Protein AF-A0A7C5ACP7-F1 (afdb_monomer_lite)

Foldseek 3Di:
DVVVVVVVVLVVVLVVLLCVLQVVCVVVVHHADSLLLSLLVCVVSVHDNPPGDPHDQQSNLSSVLSCCCVVVVVPDDDLQNVLSSQCSNCVPQADPPGHDPHSDDHDCPVHDDD

pLDDT: mean 91.06, std 8.02, range [53.03, 98.12]

Radius of gyration: 16.44 Å; chains: 1; bounding box: 42×33×48 Å

Structure (mmCIF, N/CA/C/O backbone):
data_AF-A0A7C5ACP7-F1
#
_entry.id   AF-A0A7C5ACP7-F1
#
loop_
_atom_site.group_PDB
_atom_site.id
_atom_site.type_symbol
_atom_site.label_atom_id
_atom_site.label_alt_id
_atom_site.label_comp_id
_atom_site.label_asym_id
_atom_site.label_entity_id
_atom_site.label_seq_id
_atom_site.pdbx_PDB_ins_code
_atom_site.Cartn_x
_atom_site.Cartn_y
_atom_site.Cartn_z
_atom_site.occupancy
_atom_site.B_iso_or_equiv
_atom_site.auth_seq_id
_atom_site.auth_comp_id
_atom_site.auth_asym_id
_atom_site.auth_atom_id
_atom_site.pdbx_PDB_model_num
ATOM 1 N N . MET A 1 1 ? -19.953 -7.917 25.987 1.00 53.03 1 MET A N 1
ATOM 2 C CA . MET A 1 1 ? -18.511 -8.164 26.216 1.00 53.03 1 MET A CA 1
ATOM 3 C C . MET A 1 1 ? -17.761 -8.475 24.914 1.00 53.03 1 MET A C 1
ATOM 5 O O . MET A 1 1 ? -16.609 -8.091 24.811 1.00 53.03 1 MET A O 1
ATOM 9 N N . GLU A 1 2 ? -18.404 -9.058 23.888 1.00 60.84 2 GLU A N 1
ATOM 10 C CA . GLU A 1 2 ? -17.769 -9.318 22.575 1.00 60.84 2 GLU A CA 1
ATOM 11 C C . GLU A 1 2 ? -17.431 -8.063 21.747 1.00 60.84 2 GLU A C 1
ATOM 13 O O . GLU A 1 2 ? -16.365 -8.001 21.136 1.00 60.84 2 GLU A O 1
ATOM 18 N N . ALA A 1 3 ? -18.289 -7.035 21.758 1.00 65.62 3 ALA A N 1
ATOM 19 C CA . ALA A 1 3 ? -18.079 -5.812 20.969 1.00 65.62 3 ALA A CA 1
ATOM 20 C C . ALA A 1 3 ? -16.786 -5.056 21.343 1.00 65.62 3 ALA A C 1
ATOM 22 O O . ALA A 1 3 ? -16.095 -4.535 20.469 1.00 65.62 3 ALA A O 1
ATOM 23 N N . LEU A 1 4 ? -16.417 -5.064 22.629 1.00 69.38 4 LEU A N 1
ATOM 24 C CA . LEU A 1 4 ? -15.196 -4.424 23.127 1.00 69.38 4 LEU A CA 1
ATOM 25 C C . LEU A 1 4 ? -13.933 -5.118 22.583 1.00 69.38 4 LEU A C 1
ATOM 27 O O . LEU A 1 4 ? -12.960 -4.461 22.224 1.00 69.38 4 LEU A O 1
ATOM 31 N N . GLY A 1 5 ? -13.969 -6.450 22.455 1.00 79.75 5 GLY A N 1
ATOM 32 C CA . GLY A 1 5 ? -12.869 -7.229 21.882 1.00 79.75 5 GLY A CA 1
ATOM 33 C C . GLY A 1 5 ? -12.699 -7.009 20.377 1.00 79.75 5 GLY A C 1
ATOM 34 O O . GLY A 1 5 ? -11.575 -7.019 19.878 1.00 79.75 5 GLY A O 1
ATOM 35 N N . PHE A 1 6 ? -13.796 -6.767 19.649 1.00 79.31 6 PHE A N 1
ATOM 36 C CA . PHE A 1 6 ? -13.734 -6.406 18.232 1.00 79.31 6 PHE A CA 1
ATOM 37 C C . PHE A 1 6 ? -13.068 -5.043 18.028 1.00 79.31 6 PHE A C 1
ATOM 39 O O . PHE A 1 6 ? -12.144 -4.939 17.226 1.00 79.31 6 PHE A O 1
ATOM 46 N N . GLN A 1 7 ? -13.480 -4.028 18.791 1.00 82.50 7 GLN A N 1
ATOM 47 C CA . GLN A 1 7 ? -12.890 -2.690 18.708 1.00 82.50 7 GLN A CA 1
ATOM 48 C C . GLN A 1 7 ? -11.395 -2.703 19.044 1.00 82.50 7 GLN A C 1
ATOM 50 O O . GLN A 1 7 ? -10.601 -2.140 18.295 1.00 82.50 7 GLN A O 1
ATOM 55 N N . LEU A 1 8 ? -10.997 -3.411 20.106 1.00 86.81 8 LEU A N 1
ATOM 56 C CA . LEU A 1 8 ? -9.591 -3.503 20.502 1.00 86.81 8 LEU A CA 1
ATOM 57 C C . LEU A 1 8 ? -8.728 -4.182 19.429 1.00 86.81 8 LEU A C 1
ATOM 59 O O . LEU A 1 8 ? -7.631 -3.720 19.130 1.00 86.81 8 LEU A O 1
ATOM 63 N N . ARG A 1 9 ? -9.229 -5.259 18.813 1.00 88.50 9 ARG A N 1
ATOM 64 C CA . ARG A 1 9 ? -8.521 -5.955 17.731 1.00 88.50 9 ARG A CA 1
ATOM 65 C C . ARG A 1 9 ? -8.394 -5.092 16.478 1.00 88.50 9 ARG A C 1
ATOM 67 O O . ARG A 1 9 ? -7.338 -5.107 15.846 1.00 88.50 9 ARG A O 1
ATOM 74 N N . SER A 1 10 ? -9.443 -4.359 16.112 1.00 89.06 10 SER A N 1
ATOM 75 C CA . SER A 1 10 ? -9.402 -3.453 14.962 1.00 89.06 10 SER A CA 1
ATOM 76 C C . SER A 1 10 ? -8.409 -2.314 15.182 1.00 89.06 10 SER A C 1
ATOM 78 O O . SER A 1 10 ? -7.630 -2.016 14.282 1.00 89.06 10 SER A O 1
ATOM 80 N N . GLU A 1 11 ? -8.363 -1.745 16.388 1.00 91.19 11 GLU A N 1
ATOM 81 C CA . GLU A 1 11 ? -7.404 -0.691 16.738 1.00 91.19 11 GLU A CA 1
ATOM 82 C C . GLU A 1 11 ? -5.957 -1.205 16.777 1.00 91.19 11 GLU A C 1
ATOM 84 O O . GLU A 1 11 ? -5.042 -0.545 16.278 1.00 91.19 11 GLU A O 1
ATOM 89 N N . ALA A 1 12 ? -5.744 -2.416 17.305 1.00 92.62 12 ALA A N 1
ATOM 90 C CA . ALA A 1 12 ? -4.439 -3.070 17.284 1.00 92.62 12 ALA A CA 1
ATOM 91 C C . ALA A 1 12 ? -3.972 -3.350 15.846 1.00 92.62 12 ALA A C 1
ATOM 93 O O . ALA A 1 12 ? -2.825 -3.074 15.506 1.00 92.62 12 ALA A O 1
ATOM 94 N N . SER A 1 13 ? -4.876 -3.831 14.984 1.00 92.06 13 SER A N 1
ATOM 95 C CA . SER A 1 13 ? -4.580 -4.078 13.566 1.00 92.06 13 SER A CA 1
ATOM 96 C C . SER A 1 13 ? -4.253 -2.781 12.830 1.00 92.06 13 SER A C 1
ATOM 98 O O . SER A 1 13 ? -3.303 -2.739 12.055 1.00 92.06 13 SER A O 1
ATOM 100 N N . LEU A 1 14 ? -5.016 -1.713 13.091 1.00 94.44 14 LEU A N 1
ATOM 101 C CA . LEU A 1 14 ? -4.774 -0.394 12.516 1.00 94.44 14 LEU A CA 1
ATOM 102 C C . LEU A 1 14 ? -3.393 0.134 12.911 1.00 94.44 14 LEU A C 1
ATOM 104 O O . LEU A 1 14 ? -2.642 0.572 12.043 1.00 94.44 14 LEU A O 1
ATOM 108 N N . SER A 1 15 ? -3.048 0.067 14.198 1.00 95.44 15 SER A N 1
ATOM 109 C CA . SER A 1 15 ? -1.746 0.523 14.696 1.00 95.44 15 SER A CA 1
ATOM 110 C C . SER A 1 15 ? -0.589 -0.285 14.106 1.00 95.44 15 SER A C 1
ATOM 112 O O . SER A 1 15 ? 0.340 0.306 13.563 1.00 95.44 15 SER A O 1
ATOM 114 N N . MET A 1 16 ? -0.685 -1.617 14.130 1.00 95.38 16 MET A N 1
ATOM 115 C CA . MET A 1 16 ? 0.354 -2.511 13.609 1.00 95.38 16 MET A CA 1
ATOM 116 C C . MET A 1 16 ? 0.593 -2.298 12.109 1.00 95.38 16 MET A C 1
ATOM 118 O O . MET A 1 16 ? 1.720 -2.058 11.696 1.00 95.38 16 MET A O 1
ATOM 122 N N . LEU A 1 17 ? -0.466 -2.293 11.293 1.00 95.44 17 LEU A N 1
ATOM 123 C CA . LEU A 1 17 ? -0.335 -2.094 9.846 1.00 95.44 17 LEU A CA 1
ATOM 124 C C . LEU A 1 17 ? 0.174 -0.691 9.494 1.00 95.44 17 LEU A C 1
ATOM 126 O O . LEU A 1 17 ? 0.889 -0.530 8.507 1.00 95.44 17 LEU A O 1
ATOM 130 N N . THR A 1 18 ? -0.189 0.324 10.286 1.00 97.06 18 THR A N 1
ATOM 131 C CA . THR A 1 18 ? 0.338 1.684 10.098 1.00 97.06 18 THR A CA 1
ATOM 132 C C . THR A 1 18 ? 1.846 1.698 10.316 1.00 97.06 18 THR A C 1
ATOM 134 O O . THR A 1 18 ? 2.578 2.266 9.506 1.00 97.06 18 THR A O 1
ATOM 137 N N . GLU A 1 19 ? 2.317 1.058 11.387 1.00 97.31 19 GLU A N 1
ATOM 138 C CA . GLU A 1 19 ? 3.743 0.970 11.680 1.00 97.31 19 GLU A CA 1
ATOM 139 C C . GLU A 1 19 ? 4.490 0.167 10.613 1.00 97.31 19 GLU A C 1
ATOM 141 O O . GLU A 1 19 ? 5.488 0.663 10.092 1.00 97.31 19 GLU A O 1
ATOM 146 N N . ASP A 1 20 ? 3.977 -0.998 10.214 1.00 95.69 20 ASP A N 1
ATOM 147 C CA . ASP A 1 20 ? 4.595 -1.834 9.180 1.00 95.69 20 ASP A CA 1
ATOM 148 C C . ASP A 1 20 ? 4.776 -1.069 7.866 1.00 95.69 20 ASP A C 1
ATOM 150 O O . ASP A 1 20 ? 5.872 -1.059 7.305 1.00 95.69 20 ASP A O 1
ATOM 154 N N . VAL A 1 21 ? 3.734 -0.369 7.401 1.00 96.50 21 VAL A N 1
ATOM 155 C CA . VAL A 1 21 ? 3.793 0.449 6.179 1.00 96.50 21 VAL A CA 1
ATOM 156 C C . VAL A 1 21 ? 4.837 1.561 6.310 1.00 96.50 21 VAL A C 1
ATOM 158 O O . VAL A 1 21 ? 5.684 1.721 5.435 1.00 96.50 21 VAL A O 1
ATOM 161 N N . VAL A 1 22 ? 4.825 2.320 7.409 1.00 97.62 22 VAL A N 1
ATOM 162 C CA . VAL A 1 22 ? 5.776 3.426 7.604 1.00 97.62 22 VAL A CA 1
ATOM 163 C C . VAL A 1 22 ? 7.215 2.912 7.679 1.00 97.62 22 VAL A C 1
ATOM 165 O O . VAL A 1 22 ? 8.114 3.501 7.079 1.00 97.62 22 VAL A O 1
ATOM 168 N N . LYS A 1 23 ? 7.454 1.814 8.401 1.00 97.25 23 LYS A N 1
ATOM 169 C CA . LYS A 1 23 ? 8.795 1.251 8.587 1.00 97.25 23 LYS A CA 1
ATOM 170 C C . LYS A 1 23 ? 9.318 0.589 7.321 1.00 97.25 23 LYS A C 1
ATOM 172 O O . LYS A 1 23 ? 10.473 0.825 6.980 1.00 97.25 23 LYS A O 1
ATOM 177 N N . THR A 1 24 ? 8.494 -0.178 6.605 1.00 94.94 24 THR A N 1
ATOM 178 C CA . THR A 1 24 ? 8.929 -0.810 5.352 1.00 94.94 24 THR A CA 1
ATOM 179 C C . THR A 1 24 ? 9.224 0.229 4.279 1.00 94.94 24 THR A C 1
ATOM 181 O O . THR A 1 24 ? 10.213 0.098 3.570 1.00 94.94 24 THR A O 1
ATOM 184 N N . SER A 1 25 ? 8.433 1.303 4.191 1.00 94.88 25 SER A N 1
ATOM 185 C CA . SER A 1 25 ? 8.726 2.398 3.264 1.00 94.88 25 SER A CA 1
ATOM 186 C C . SER A 1 25 ? 10.006 3.140 3.650 1.00 94.88 25 SER A C 1
ATOM 188 O O . SER A 1 25 ? 10.805 3.469 2.779 1.00 94.88 25 SER A O 1
ATOM 190 N N . ALA A 1 26 ? 10.265 3.328 4.948 1.00 96.62 26 ALA A N 1
ATOM 191 C CA . ALA A 1 26 ? 11.493 3.970 5.411 1.00 96.62 26 ALA A CA 1
ATOM 192 C C . ALA A 1 26 ? 12.767 3.179 5.060 1.00 96.62 26 ALA A C 1
ATOM 194 O O . ALA A 1 26 ? 13.815 3.797 4.876 1.00 96.62 26 ALA A O 1
ATOM 195 N N . ILE A 1 27 ? 12.689 1.847 4.939 1.00 96.25 27 ILE A N 1
ATOM 196 C CA . ILE A 1 27 ? 13.805 1.009 4.461 1.00 96.25 27 ILE A CA 1
ATOM 197 C C . ILE A 1 27 ? 14.171 1.369 3.015 1.00 96.25 27 ILE A C 1
ATOM 199 O O . ILE A 1 27 ? 15.351 1.483 2.697 1.00 96.25 27 ILE A O 1
ATOM 203 N N . GLU A 1 28 ? 13.171 1.648 2.178 1.00 92.00 28 GLU A N 1
ATOM 204 C CA . GLU A 1 28 ? 13.345 2.096 0.788 1.00 92.00 28 GLU A CA 1
ATOM 205 C C . GLU A 1 28 ? 13.718 3.589 0.677 1.00 92.00 28 GLU A C 1
ATOM 207 O O . GLU A 1 28 ? 13.846 4.133 -0.417 1.00 92.00 28 GLU A O 1
ATOM 212 N N . GLY A 1 29 ? 13.892 4.285 1.807 1.00 92.75 29 GLY A N 1
ATOM 213 C CA . GLY A 1 29 ? 14.171 5.722 1.855 1.00 92.75 29 GLY A CA 1
ATOM 214 C C . GLY A 1 29 ? 12.931 6.615 1.721 1.00 92.75 29 GLY A C 1
ATOM 215 O O . GLY A 1 29 ? 13.058 7.842 1.745 1.00 92.75 29 GLY A O 1
ATOM 216 N N . GLU A 1 30 ? 11.738 6.027 1.644 1.00 91.88 30 GLU A N 1
ATOM 217 C CA . GLU A 1 30 ? 10.470 6.739 1.508 1.00 91.88 30 GLU A CA 1
ATOM 218 C C . GLU A 1 30 ? 9.937 7.204 2.870 1.00 91.88 30 GLU A C 1
ATOM 220 O O . GLU A 1 30 ? 9.846 6.442 3.836 1.00 91.88 30 GLU A O 1
ATOM 225 N N . LYS A 1 31 ? 9.544 8.479 2.959 1.00 94.62 31 LYS A N 1
ATOM 226 C CA . LYS A 1 31 ? 8.998 9.083 4.186 1.00 94.62 31 LYS A CA 1
ATOM 227 C C . LYS A 1 31 ? 7.507 9.343 4.028 1.00 94.62 31 LYS A C 1
ATOM 229 O O . LYS A 1 31 ? 7.101 10.431 3.628 1.00 94.62 31 LYS A O 1
ATOM 234 N N . LEU A 1 32 ? 6.698 8.342 4.362 1.00 95.75 32 LEU A N 1
ATOM 235 C CA . LEU A 1 32 ? 5.242 8.464 4.332 1.00 95.75 32 LEU A CA 1
ATOM 236 C C . LEU A 1 32 ? 4.715 9.182 5.581 1.00 95.75 32 LEU A C 1
ATOM 238 O O . LEU A 1 32 ? 5.194 8.959 6.696 1.00 95.75 32 LEU A O 1
ATOM 242 N N . ALA A 1 33 ? 3.700 10.026 5.396 1.00 96.75 33 ALA A N 1
ATOM 243 C CA . ALA A 1 33 ? 3.000 10.675 6.495 1.00 96.75 33 ALA A CA 1
ATOM 244 C C . ALA A 1 33 ? 2.143 9.637 7.245 1.00 96.75 33 ALA A C 1
ATOM 246 O O . ALA A 1 33 ? 1.257 9.001 6.672 1.00 96.75 33 ALA A O 1
ATOM 247 N N . SER A 1 34 ? 2.447 9.413 8.526 1.00 96.81 34 SER A N 1
ATOM 248 C CA . SER A 1 34 ? 1.828 8.345 9.332 1.00 96.81 34 SER A CA 1
ATOM 249 C C . SER A 1 34 ? 0.310 8.513 9.481 1.00 96.81 34 SER A C 1
ATOM 251 O O . SER A 1 34 ? -0.438 7.538 9.486 1.00 96.81 34 SER A O 1
ATOM 253 N N . ASP A 1 35 ? -0.165 9.755 9.546 1.00 96.75 35 ASP A N 1
ATOM 254 C CA . ASP A 1 35 ? -1.582 10.109 9.579 1.00 96.75 35 ASP A CA 1
ATOM 255 C C . ASP A 1 35 ? -2.300 9.791 8.259 1.00 96.75 35 ASP A C 1
ATOM 257 O O . ASP A 1 35 ? -3.410 9.259 8.291 1.00 96.75 35 ASP A O 1
ATOM 261 N N . GLU A 1 36 ? -1.668 10.024 7.106 1.00 97.69 36 GLU A N 1
ATOM 262 C CA . GLU A 1 36 ? -2.182 9.577 5.806 1.00 97.69 36 GLU A CA 1
ATOM 263 C C . GLU A 1 36 ? -2.240 8.048 5.710 1.00 97.69 36 GLU A C 1
ATOM 265 O O . GLU A 1 36 ? -3.261 7.494 5.296 1.00 97.69 36 GLU A O 1
ATOM 270 N N . VAL A 1 37 ? -1.183 7.351 6.139 1.00 97.69 37 VAL A N 1
ATOM 271 C CA . VAL A 1 37 ? -1.139 5.879 6.157 1.00 97.69 37 VAL A CA 1
ATOM 272 C C . VAL A 1 37 ? -2.260 5.322 7.032 1.00 97.69 37 VAL A C 1
ATOM 274 O O . VAL A 1 37 ? -3.067 4.508 6.575 1.00 97.69 37 VAL A O 1
ATOM 277 N N . ARG A 1 38 ? -2.373 5.818 8.269 1.00 97.12 38 ARG A N 1
ATOM 278 C CA . ARG A 1 38 ? -3.432 5.429 9.204 1.00 97.12 38 ARG A CA 1
ATOM 279 C C . ARG A 1 38 ? -4.815 5.711 8.621 1.00 97.12 38 ARG A C 1
ATOM 281 O O . ARG A 1 38 ? -5.694 4.859 8.702 1.00 97.12 38 ARG A O 1
ATOM 288 N N . SER A 1 39 ? -5.002 6.871 7.994 1.00 97.38 39 SER A N 1
ATOM 289 C CA . SER A 1 39 ? -6.241 7.259 7.311 1.00 97.38 39 SER A CA 1
ATOM 290 C C . SER A 1 39 ? -6.632 6.273 6.209 1.00 97.38 39 SER A C 1
ATOM 292 O O . SER A 1 39 ? -7.781 5.836 6.121 1.00 97.38 39 SER A O 1
ATOM 294 N N . SER A 1 40 ? -5.667 5.877 5.382 1.00 97.06 40 SER A N 1
ATOM 295 C CA . SER A 1 40 ? -5.874 4.933 4.286 1.00 97.06 40 SER A CA 1
ATOM 296 C C . SER A 1 40 ? -6.230 3.522 4.788 1.00 97.06 40 SER A C 1
ATOM 298 O O . SER A 1 40 ? -7.151 2.881 4.268 1.00 97.06 40 SER A O 1
ATOM 300 N N . ILE A 1 41 ? -5.571 3.054 5.854 1.00 96.56 41 ILE A N 1
ATOM 301 C CA . ILE A 1 41 ? -5.854 1.752 6.479 1.00 96.56 41 ILE A CA 1
ATOM 302 C C . ILE A 1 41 ? -7.214 1.768 7.190 1.00 96.56 41 ILE A C 1
ATOM 304 O O . ILE A 1 41 ? -8.000 0.835 7.021 1.00 96.56 41 ILE A O 1
ATOM 308 N N . ALA A 1 42 ? -7.532 2.831 7.936 1.00 95.44 42 ALA A N 1
ATOM 309 C CA . ALA A 1 42 ? -8.803 2.978 8.646 1.00 95.44 42 ALA A CA 1
ATOM 310 C C . ALA A 1 42 ? -10.003 2.904 7.688 1.00 95.44 42 ALA A C 1
ATOM 312 O O . ALA A 1 42 ? -10.939 2.144 7.947 1.00 95.44 42 ALA A O 1
ATOM 313 N N . ARG A 1 43 ? -9.929 3.574 6.523 1.00 95.12 43 ARG A N 1
ATOM 314 C CA . ARG A 1 43 ? -10.952 3.464 5.463 1.00 95.12 43 ARG A CA 1
ATOM 315 C C . ARG A 1 43 ? -11.151 2.017 4.999 1.00 95.12 43 ARG A C 1
ATOM 317 O O . ARG A 1 43 ? -12.285 1.566 4.873 1.00 95.12 43 ARG A O 1
ATOM 324 N N . ARG A 1 44 ? -10.068 1.257 4.796 1.00 92.75 44 ARG A N 1
ATOM 325 C CA . ARG A 1 44 ? -10.116 -0.155 4.351 1.00 92.75 44 ARG A CA 1
ATOM 326 C C . ARG A 1 44 ? -10.477 -1.160 5.453 1.00 92.75 44 ARG A C 1
ATOM 328 O O . ARG A 1 44 ? -10.714 -2.337 5.159 1.00 92.75 44 ARG A O 1
ATOM 335 N N . LEU A 1 45 ? -10.480 -0.734 6.713 1.00 90.56 45 LEU A N 1
ATOM 336 C CA . LEU A 1 45 ? -10.984 -1.502 7.855 1.00 90.56 45 LEU A CA 1
ATOM 337 C C . LEU A 1 45 ? -12.435 -1.139 8.212 1.00 90.56 45 LEU A C 1
ATOM 339 O O . LEU A 1 45 ? -13.006 -1.776 9.093 1.00 90.56 45 LEU A O 1
ATOM 343 N N . GLY A 1 46 ? -13.038 -0.153 7.537 1.00 91.06 46 GLY A N 1
ATOM 344 C CA . GLY A 1 46 ? -14.387 0.326 7.850 1.00 91.06 46 GLY A CA 1
ATOM 345 C C . GLY A 1 46 ? -14.471 1.053 9.196 1.00 91.06 46 GLY A C 1
ATOM 346 O O . GLY A 1 46 ? -15.511 1.009 9.849 1.00 91.06 46 GLY A O 1
ATOM 347 N N . LEU A 1 47 ? -13.370 1.669 9.634 1.00 90.88 47 LEU A N 1
ATOM 348 C CA . LEU A 1 47 ? -13.296 2.450 10.868 1.00 90.88 47 LEU A CA 1
ATOM 349 C C . LEU A 1 47 ? -13.664 3.914 10.607 1.00 90.88 47 LEU A C 1
ATOM 351 O O . LEU A 1 47 ? -13.596 4.384 9.470 1.00 90.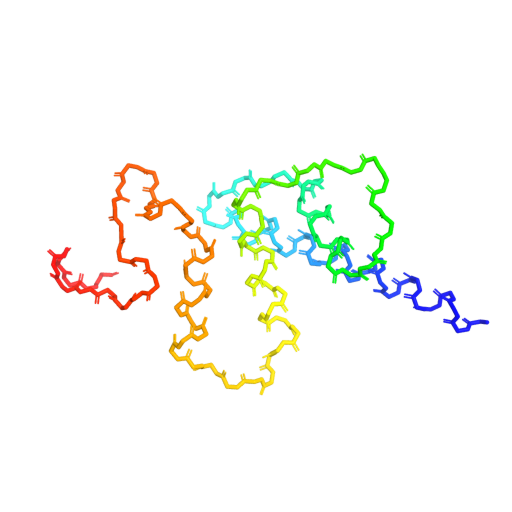88 47 LEU A O 1
ATOM 355 N N . ASP A 1 48 ? -14.049 4.632 11.664 1.00 87.00 48 ASP A N 1
ATOM 356 C CA . ASP A 1 48 ? -14.311 6.068 11.569 1.00 87.00 48 ASP A CA 1
ATOM 357 C C . ASP A 1 48 ? -13.029 6.822 11.183 1.00 87.00 48 ASP A C 1
ATOM 359 O O . ASP A 1 48 ? -11.941 6.567 11.703 1.00 87.00 48 ASP A O 1
ATOM 363 N N . VAL A 1 49 ? -13.176 7.732 10.227 1.00 87.44 49 VAL A N 1
ATOM 364 C CA . VAL A 1 49 ? -12.096 8.491 9.586 1.00 87.44 49 VAL A CA 1
ATOM 365 C C . VAL A 1 49 ? -12.330 9.998 9.685 1.00 87.44 49 VAL A C 1
ATOM 367 O O . VAL A 1 49 ? -11.630 10.774 9.030 1.00 87.44 49 VAL A O 1
ATOM 370 N N . ALA A 1 50 ? -13.317 10.437 10.475 1.00 86.31 50 ALA A N 1
ATOM 371 C CA . ALA A 1 50 ? -13.587 11.850 10.695 1.00 86.31 50 ALA A CA 1
ATOM 372 C C . ALA A 1 50 ? -12.327 12.579 11.200 1.00 86.31 50 ALA A C 1
ATOM 374 O O . ALA A 1 50 ? -11.719 12.201 12.199 1.00 86.31 50 ALA A O 1
ATOM 375 N N . GLY A 1 51 ? -11.923 13.633 10.485 1.00 87.75 51 GLY A N 1
ATOM 376 C CA . GLY A 1 51 ? -10.744 14.438 10.822 1.00 87.75 51 GLY A CA 1
ATOM 377 C C . GLY A 1 51 ? -9.399 13.875 10.349 1.00 87.75 51 GLY A C 1
ATOM 378 O O . GLY A 1 51 ? -8.383 14.534 10.556 1.00 87.75 51 GLY A O 1
ATOM 379 N N . LEU A 1 52 ? -9.363 12.711 9.689 1.00 90.69 52 LEU A N 1
ATOM 380 C CA . LEU A 1 52 ? -8.131 12.181 9.100 1.00 90.69 52 LEU A CA 1
ATOM 381 C C . LEU A 1 52 ? -7.858 12.789 7.711 1.00 90.69 52 LEU A C 1
ATOM 383 O O . LEU A 1 52 ? -8.801 13.031 6.949 1.00 90.69 52 LEU A O 1
ATOM 387 N N . PRO A 1 53 ? -6.581 13.003 7.335 1.00 94.75 53 PRO A N 1
ATOM 388 C CA . PRO A 1 53 ? -6.227 13.586 6.042 1.00 94.75 53 PRO A CA 1
ATOM 389 C C . PRO A 1 53 ? -6.623 12.681 4.869 1.00 94.75 53 PRO A C 1
ATOM 391 O O . PRO A 1 53 ? -6.895 11.484 5.027 1.00 94.75 53 PRO A O 1
ATOM 394 N N . SER A 1 54 ? -6.655 13.249 3.662 1.00 94.38 54 SER A N 1
ATOM 395 C CA . SER A 1 54 ? -6.755 12.450 2.440 1.00 94.38 54 SER A CA 1
ATOM 396 C C . SER A 1 54 ? -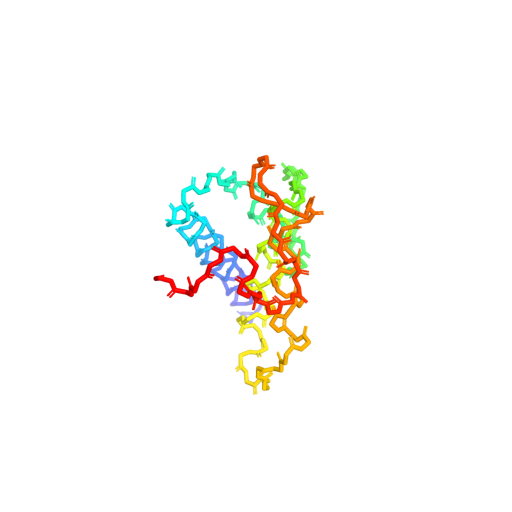5.363 11.926 2.074 1.00 94.38 54 SER A C 1
ATOM 398 O O . SER A 1 54 ? -4.483 12.746 1.832 1.00 94.38 54 SER A O 1
ATOM 400 N N . PRO A 1 55 ? -5.153 10.605 2.006 1.00 94.94 55 PRO A N 1
ATOM 401 C CA . PRO A 1 55 ? -3.869 10.020 1.650 1.00 94.94 55 PRO A CA 1
ATOM 402 C C . PRO A 1 55 ? -3.501 10.300 0.193 1.00 94.94 55 PRO A C 1
ATOM 404 O O . PRO A 1 55 ? -4.354 10.303 -0.701 1.00 94.94 55 PRO A O 1
ATOM 407 N N . GLY A 1 56 ? -2.210 10.508 -0.048 1.00 94.50 56 GLY A N 1
ATOM 408 C CA . GLY A 1 56 ? -1.644 10.598 -1.387 1.00 94.50 56 GLY A CA 1
ATOM 409 C C . GLY A 1 56 ? -1.659 9.261 -2.139 1.00 94.50 56 GLY A C 1
ATOM 410 O O . GLY A 1 56 ? -1.781 8.181 -1.563 1.00 94.50 56 GLY A O 1
ATOM 411 N N . ARG A 1 57 ? -1.465 9.314 -3.465 1.00 92.06 57 ARG A N 1
ATOM 412 C CA . ARG A 1 57 ? -1.473 8.115 -4.333 1.00 92.06 57 ARG A CA 1
ATOM 413 C C . ARG A 1 57 ? -0.396 7.090 -3.971 1.00 92.06 57 ARG A C 1
ATOM 415 O O . ARG A 1 57 ? -0.6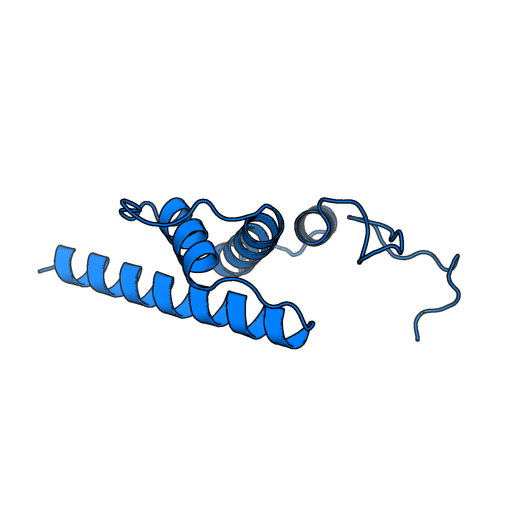27 5.898 -4.116 1.00 92.06 57 ARG A O 1
ATOM 422 N N . GLN A 1 58 ? 0.767 7.557 -3.523 1.00 91.94 58 GLN A N 1
ATOM 423 C CA . GLN A 1 58 ? 1.860 6.684 -3.095 1.00 91.94 58 GLN A CA 1
ATOM 424 C C . GLN A 1 58 ? 1.476 5.897 -1.836 1.00 91.94 58 GLN A C 1
ATOM 426 O O . GLN A 1 58 ? 1.663 4.685 -1.793 1.00 91.94 58 GLN A O 1
ATOM 431 N N . VAL A 1 59 ? 0.873 6.573 -0.849 1.00 96.31 59 VAL A N 1
ATOM 432 C CA . VAL A 1 59 ? 0.338 5.931 0.360 1.00 96.31 59 VAL A CA 1
ATOM 433 C C . VAL A 1 59 ? -0.717 4.898 -0.018 1.00 96.31 59 VAL A C 1
ATOM 435 O O . VAL A 1 59 ? -0.652 3.764 0.447 1.00 96.31 59 VAL A O 1
ATOM 438 N N . GLU A 1 60 ? -1.646 5.264 -0.902 1.00 96.12 60 GLU A N 1
ATOM 439 C CA . GLU A 1 60 ? -2.693 4.354 -1.370 1.00 96.12 60 GLU A CA 1
ATOM 440 C C . GLU A 1 60 ? -2.125 3.077 -1.999 1.00 96.12 60 GLU A C 1
ATOM 442 O O . GLU A 1 60 ? -2.563 1.984 -1.645 1.00 96.12 60 GLU A O 1
ATOM 447 N N . GLY A 1 61 ? -1.114 3.200 -2.862 1.00 95.06 61 GLY A N 1
ATOM 448 C CA . GLY A 1 61 ? -0.486 2.054 -3.516 1.00 95.06 61 GLY A CA 1
ATOM 449 C C . GLY A 1 61 ? 0.212 1.099 -2.545 1.00 95.06 61 GLY A C 1
ATOM 450 O O . GLY A 1 61 ? 0.017 -0.116 -2.617 1.00 95.06 61 GLY A O 1
ATOM 451 N N . VAL A 1 62 ? 0.983 1.636 -1.591 1.00 95.81 62 VAL A N 1
ATOM 452 C CA . VAL A 1 62 ? 1.665 0.817 -0.574 1.00 95.81 62 VAL A CA 1
ATOM 453 C C . VAL A 1 62 ? 0.652 0.136 0.349 1.00 95.81 62 VAL A C 1
ATOM 455 O O . VAL A 1 62 ? 0.777 -1.057 0.626 1.00 95.81 62 VAL A O 1
ATOM 458 N N . VAL A 1 63 ? -0.371 0.864 0.804 1.00 96.62 63 VAL A N 1
ATOM 459 C CA . VAL A 1 63 ? -1.403 0.324 1.701 1.00 96.62 63 VAL A CA 1
ATOM 460 C C . VAL A 1 63 ? -2.234 -0.757 1.011 1.00 96.62 63 VAL A C 1
ATOM 462 O O . VAL A 1 63 ? -2.544 -1.773 1.634 1.00 96.62 63 VAL A O 1
ATOM 465 N N . GLU A 1 64 ? -2.580 -0.581 -0.266 1.00 95.56 64 GLU A N 1
ATOM 466 C CA . GLU A 1 64 ? -3.297 -1.594 -1.045 1.00 95.56 64 GLU A CA 1
ATOM 467 C C . GLU A 1 64 ? -2.498 -2.895 -1.158 1.00 95.56 64 GLU A C 1
ATOM 469 O O . GLU A 1 64 ? -3.019 -3.964 -0.832 1.00 95.56 64 GLU A O 1
ATOM 474 N N . MET A 1 65 ? -1.221 -2.793 -1.535 1.00 96.06 65 MET A N 1
ATOM 475 C CA . MET A 1 65 ? -0.316 -3.938 -1.627 1.00 96.06 65 MET A CA 1
ATOM 476 C C . MET A 1 65 ? -0.164 -4.645 -0.274 1.00 96.06 65 MET A C 1
ATOM 478 O O . MET A 1 65 ? -0.357 -5.858 -0.193 1.00 96.06 65 MET A O 1
ATOM 482 N N . MET A 1 66 ? 0.103 -3.900 0.803 1.00 94.62 66 MET A N 1
ATOM 483 C CA . MET A 1 66 ? 0.310 -4.472 2.139 1.00 94.62 66 MET A CA 1
ATOM 484 C C . MET A 1 66 ? -0.941 -5.176 2.672 1.00 94.62 66 MET A C 1
ATOM 486 O O . MET A 1 66 ? -0.851 -6.235 3.299 1.00 94.62 66 MET A O 1
ATOM 490 N N . LEU A 1 67 ? -2.130 -4.631 2.410 1.00 94.06 67 LEU A N 1
ATOM 491 C CA . LEU A 1 67 ? -3.380 -5.267 2.820 1.00 94.06 67 LEU A CA 1
ATOM 4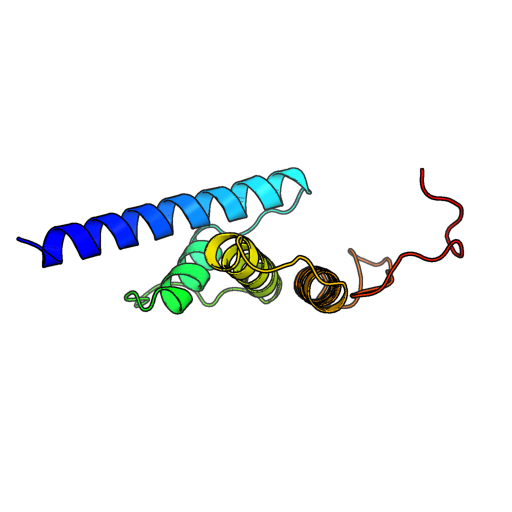92 C C . LEU A 1 67 ? -3.699 -6.510 2.000 1.00 94.06 67 LEU A C 1
ATOM 494 O O . LEU A 1 67 ? -4.169 -7.492 2.573 1.00 94.06 67 LEU A O 1
ATOM 498 N N . ASP A 1 68 ? -3.428 -6.504 0.696 1.00 95.69 68 ASP A N 1
ATOM 499 C CA . ASP A 1 68 ? -3.552 -7.718 -0.106 1.00 95.69 68 ASP A CA 1
ATOM 500 C C . ASP A 1 68 ? -2.555 -8.792 0.358 1.00 95.69 68 ASP A C 1
ATOM 502 O O . ASP A 1 68 ? -2.944 -9.940 0.568 1.00 95.69 68 ASP A O 1
ATOM 506 N N . ALA A 1 69 ? -1.293 -8.435 0.602 1.00 94.06 69 ALA A N 1
ATOM 507 C CA . ALA A 1 69 ? -0.265 -9.365 1.066 1.00 94.06 69 ALA A CA 1
ATOM 508 C C . ALA A 1 69 ? -0.625 -10.010 2.414 1.00 94.06 69 ALA A C 1
ATOM 510 O O . ALA A 1 69 ? -0.529 -11.227 2.566 1.00 94.06 69 ALA A O 1
ATOM 511 N N . THR A 1 70 ? -1.092 -9.213 3.376 1.00 91.19 70 THR A N 1
ATOM 512 C CA . THR A 1 70 ? -1.412 -9.688 4.732 1.00 91.19 70 THR A CA 1
ATOM 513 C C . THR A 1 70 ? -2.732 -10.457 4.799 1.00 91.19 70 THR A C 1
ATOM 515 O O . THR A 1 70 ? -2.805 -11.511 5.436 1.00 91.19 70 THR A O 1
ATOM 518 N N . ARG A 1 71 ? -3.790 -9.986 4.125 1.00 92.19 71 ARG A N 1
ATOM 519 C CA . ARG A 1 71 ? -5.113 -10.640 4.163 1.00 92.19 71 ARG A CA 1
ATOM 520 C C . ARG A 1 71 ? -5.181 -11.873 3.271 1.00 92.19 71 ARG A C 1
ATOM 522 O O . ARG A 1 71 ? -5.797 -12.861 3.655 1.00 92.19 71 ARG A O 1
ATOM 529 N N . ASN A 1 72 ? -4.513 -11.835 2.122 1.00 95.94 72 ASN A N 1
ATOM 530 C CA . ASN A 1 72 ? -4.525 -12.906 1.130 1.00 95.94 72 ASN A CA 1
ATOM 531 C C . ASN A 1 72 ? -3.204 -13.696 1.130 1.00 95.94 72 ASN A C 1
ATOM 533 O O . ASN A 1 72 ? -2.762 -14.182 0.087 1.00 95.94 72 ASN A O 1
ATOM 537 N N . HIS A 1 73 ? -2.552 -13.828 2.288 1.00 94.75 73 HIS A N 1
ATOM 538 C CA . HIS A 1 73 ? -1.272 -14.536 2.435 1.00 94.75 73 HIS A CA 1
ATOM 539 C C . HIS A 1 73 ? -1.359 -16.025 2.056 1.00 94.75 73 HIS A C 1
ATOM 541 O O . HIS A 1 73 ? -0.373 -16.610 1.622 1.00 94.75 73 HIS A O 1
ATOM 547 N N . ALA A 1 74 ? -2.539 -16.638 2.199 1.00 97.44 74 ALA A N 1
ATOM 548 C CA . ALA A 1 74 ? -2.782 -18.033 1.831 1.00 97.44 74 ALA A CA 1
ATOM 549 C C . ALA A 1 74 ? -3.072 -18.233 0.331 1.00 97.44 74 ALA A C 1
ATOM 551 O O . ALA A 1 74 ? -3.084 -19.369 -0.144 1.00 97.44 74 ALA A O 1
ATOM 552 N N . LEU A 1 75 ? -3.332 -17.154 -0.421 1.00 97.06 75 LEU A N 1
ATOM 553 C CA . LEU A 1 75 ? -3.536 -17.253 -1.864 1.00 97.06 75 LEU A CA 1
ATOM 554 C C . LEU A 1 75 ? -2.189 -17.412 -2.583 1.00 97.06 75 LEU A C 1
ATOM 556 O O . LEU A 1 75 ? -1.206 -16.789 -2.171 1.00 97.06 75 LEU A O 1
ATOM 560 N N . PRO A 1 76 ? -2.136 -18.172 -3.694 1.00 97.12 76 PRO A N 1
ATOM 561 C CA . PRO A 1 76 ? -0.928 -18.293 -4.496 1.00 97.12 76 PRO A CA 1
ATOM 562 C C . PRO A 1 76 ? -0.374 -16.937 -4.943 1.00 97.12 76 PRO A C 1
ATOM 564 O O . PRO A 1 76 ? -1.114 -15.996 -5.249 1.00 97.12 76 PRO A O 1
ATOM 567 N N . LEU A 1 77 ? 0.951 -16.854 -5.029 1.00 96.69 77 LEU A N 1
ATOM 568 C CA . LEU A 1 77 ? 1.646 -15.696 -5.575 1.00 96.69 77 LEU A CA 1
ATOM 569 C C . LEU A 1 77 ? 1.739 -15.831 -7.100 1.00 96.69 77 LEU A C 1
ATOM 571 O O . LEU A 1 77 ? 2.671 -16.436 -7.629 1.00 96.69 77 LEU A O 1
ATOM 575 N N . THR A 1 78 ? 0.733 -15.321 -7.809 1.00 97.81 78 THR A N 1
ATOM 576 C CA . THR A 1 78 ? 0.712 -15.332 -9.278 1.00 97.81 78 THR A CA 1
ATOM 577 C C . THR A 1 78 ? 1.512 -14.167 -9.858 1.00 97.81 78 THR A C 1
ATOM 579 O O . THR A 1 78 ? 1.792 -13.175 -9.178 1.00 97.81 78 THR A O 1
ATOM 582 N N . ARG A 1 79 ? 1.860 -14.264 -11.147 1.00 98.12 79 ARG A N 1
ATOM 583 C CA . ARG A 1 79 ? 2.553 -13.180 -11.863 1.00 98.12 79 ARG A CA 1
ATOM 584 C C . ARG A 1 79 ? 1.701 -11.921 -11.906 1.00 98.12 79 ARG A C 1
ATOM 586 O O . ARG A 1 79 ? 2.195 -10.835 -11.650 1.00 98.12 79 ARG A O 1
ATOM 593 N N . GLU A 1 80 ? 0.411 -12.084 -12.161 1.00 97.50 80 GLU A N 1
ATOM 594 C CA . GLU A 1 80 ? -0.559 -10.997 -12.238 1.00 97.50 80 GLU A CA 1
ATOM 595 C C . GLU A 1 80 ? -0.667 -10.263 -10.894 1.00 97.50 80 GLU A C 1
ATOM 597 O O . GLU A 1 80 ? -0.715 -9.034 -10.864 1.00 97.50 80 GLU A O 1
ATOM 602 N N . ARG A 1 81 ? -0.629 -11.001 -9.776 1.00 97.38 81 ARG A N 1
ATOM 603 C CA . ARG A 1 81 ? -0.644 -10.427 -8.425 1.00 97.38 81 ARG A CA 1
ATOM 604 C C . ARG A 1 81 ? 0.638 -9.651 -8.129 1.00 97.38 81 ARG A C 1
ATOM 606 O O . ARG A 1 81 ? 0.563 -8.495 -7.724 1.00 97.38 81 ARG A O 1
ATOM 613 N N . LEU A 1 82 ? 1.799 -10.245 -8.416 1.00 97.19 82 LEU A N 1
ATOM 614 C CA . LEU A 1 82 ? 3.100 -9.578 -8.291 1.00 97.19 82 LEU A CA 1
ATOM 615 C C . LEU A 1 82 ? 3.177 -8.294 -9.123 1.00 97.19 82 LEU A C 1
ATOM 617 O O . LEU A 1 82 ? 3.637 -7.261 -8.643 1.00 97.19 82 LEU A O 1
ATOM 621 N N . PHE A 1 83 ? 2.698 -8.339 -10.364 1.00 97.56 83 PHE A N 1
ATOM 622 C CA . PHE A 1 83 ? 2.692 -7.185 -11.256 1.00 97.56 83 PHE A CA 1
ATOM 623 C C . PHE A 1 83 ? 1.734 -6.096 -10.792 1.00 97.56 83 PHE A C 1
ATOM 625 O O . PHE A 1 83 ? 2.080 -4.921 -10.872 1.00 97.56 83 PHE A O 1
ATOM 632 N N . SER A 1 84 ? 0.573 -6.472 -10.259 1.00 96.50 84 SER A N 1
ATOM 633 C CA . SER A 1 84 ? -0.385 -5.518 -9.694 1.00 96.50 84 SER A CA 1
ATOM 634 C C . SER A 1 84 ? 0.202 -4.801 -8.479 1.00 96.50 84 SER A C 1
ATOM 636 O O . SER A 1 84 ? 0.121 -3.578 -8.392 1.00 96.50 84 SER A O 1
ATOM 638 N N . TRP A 1 85 ? 0.879 -5.534 -7.589 1.00 96.81 85 TRP A N 1
ATOM 639 C CA . TRP A 1 85 ? 1.607 -4.945 -6.463 1.00 96.81 85 TRP A CA 1
ATOM 640 C C . TRP A 1 85 ? 2.700 -3.988 -6.927 1.00 96.81 85 TRP A C 1
ATOM 642 O O . TRP A 1 85 ? 2.760 -2.851 -6.470 1.00 96.81 85 TRP A O 1
ATOM 652 N N . HIS A 1 86 ? 3.528 -4.408 -7.883 1.00 96.12 86 HIS A N 1
ATOM 653 C CA . HIS A 1 86 ? 4.569 -3.546 -8.430 1.00 96.12 86 HIS A CA 1
ATOM 654 C C . HIS A 1 86 ? 3.982 -2.293 -9.101 1.00 96.12 86 HIS A C 1
ATOM 656 O O . HIS A 1 86 ? 4.524 -1.202 -8.961 1.00 96.12 86 HIS A O 1
ATOM 662 N N . ALA A 1 87 ? 2.864 -2.412 -9.817 1.00 95.25 87 ALA A N 1
ATOM 663 C CA . ALA A 1 87 ? 2.192 -1.270 -10.428 1.00 95.25 87 ALA A CA 1
ATOM 664 C C . ALA A 1 87 ? 1.649 -0.275 -9.397 1.00 95.25 87 ALA A C 1
ATOM 666 O O . ALA A 1 87 ? 1.789 0.934 -9.588 1.00 95.25 87 ALA A O 1
ATOM 667 N N . ALA A 1 88 ? 1.106 -0.775 -8.285 1.00 94.44 88 ALA A N 1
ATOM 668 C CA . ALA A 1 88 ? 0.629 0.054 -7.185 1.00 94.44 88 ALA A CA 1
ATOM 669 C C . ALA A 1 88 ? 1.757 0.887 -6.549 1.00 94.44 88 ALA A C 1
ATOM 671 O O . ALA A 1 88 ? 1.535 2.043 -6.194 1.00 94.44 88 ALA A O 1
ATOM 672 N N . LEU A 1 89 ? 2.976 0.342 -6.461 1.00 92.7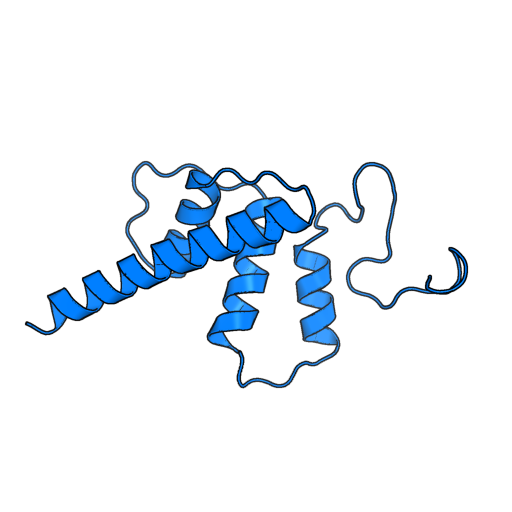5 89 LEU A N 1
ATOM 673 C CA . LEU A 1 89 ? 4.138 1.053 -5.910 1.00 92.75 89 LEU A CA 1
ATOM 674 C C . LEU A 1 89 ? 4.658 2.177 -6.820 1.00 92.75 89 LEU A C 1
ATOM 676 O O . LEU A 1 89 ? 5.231 3.147 -6.329 1.00 92.75 89 LEU A O 1
ATOM 680 N N . PHE A 1 90 ? 4.430 2.088 -8.134 1.00 92.38 90 PHE A N 1
ATOM 681 C CA . PHE A 1 90 ? 4.952 3.040 -9.121 1.00 92.38 90 PHE A CA 1
ATOM 682 C C . PHE A 1 90 ? 3.841 3.657 -9.989 1.00 92.38 90 PHE A C 1
ATOM 684 O O . PHE A 1 90 ? 3.871 3.531 -11.219 1.00 92.38 90 PHE A O 1
ATOM 691 N N . PRO A 1 91 ? 2.879 4.392 -9.397 1.00 86.12 91 PRO A N 1
ATOM 692 C CA . PRO A 1 91 ? 1.692 4.883 -10.104 1.00 86.12 91 PRO A CA 1
ATOM 693 C C . PRO A 1 91 ? 2.004 5.905 -11.211 1.00 86.12 91 PRO A C 1
ATOM 695 O O . PRO A 1 91 ? 1.169 6.160 -12.076 1.00 86.12 91 PRO A O 1
ATOM 698 N N . THR A 1 92 ? 3.196 6.506 -11.203 1.00 87.19 92 THR A N 1
ATOM 699 C CA . THR A 1 92 ? 3.665 7.458 -12.225 1.00 87.19 92 THR A CA 1
ATOM 700 C C . THR A 1 92 ? 4.562 6.812 -13.288 1.00 87.19 92 THR A C 1
ATOM 702 O O . THR A 1 92 ? 4.994 7.486 -14.229 1.00 87.19 92 THR A O 1
ATOM 705 N N . GLY A 1 93 ? 4.826 5.504 -13.189 1.00 84.69 93 GLY A N 1
ATOM 706 C CA . GLY A 1 93 ? 5.624 4.767 -14.169 1.00 84.69 93 GLY A CA 1
ATOM 707 C C . GLY A 1 93 ? 7.137 4.971 -14.030 1.00 84.69 93 GLY A C 1
ATOM 708 O O . GLY A 1 93 ? 7.840 4.963 -15.042 1.00 84.69 93 GLY A O 1
ATOM 709 N N . GLY A 1 94 ? 7.645 5.259 -12.830 1.00 82.44 94 GLY A N 1
ATOM 710 C CA . GLY A 1 94 ? 9.057 5.575 -12.619 1.00 82.44 94 GLY A CA 1
ATOM 711 C C . GLY A 1 94 ? 9.446 5.708 -11.150 1.00 82.44 94 GLY A C 1
ATOM 712 O O . GLY A 1 94 ? 8.585 5.832 -10.283 1.00 82.44 94 GLY A O 1
ATOM 713 N N . HIS A 1 95 ? 10.754 5.732 -10.900 1.00 76.62 95 HIS A N 1
ATOM 714 C CA . HIS A 1 95 ? 11.341 6.119 -9.619 1.00 76.62 95 HIS A CA 1
ATOM 715 C C . HIS A 1 95 ? 12.086 7.446 -9.810 1.00 76.62 95 HIS A C 1
ATOM 717 O O . HIS A 1 95 ? 13.150 7.502 -10.436 1.00 76.62 95 HIS A O 1
ATOM 723 N N . GLY A 1 96 ? 11.518 8.539 -9.297 1.00 77.81 96 GLY A N 1
ATOM 724 C CA . GLY A 1 96 ? 11.997 9.889 -9.597 1.00 77.81 96 GLY A CA 1
ATOM 725 C C . GLY A 1 96 ? 11.898 10.200 -11.096 1.00 77.81 96 GLY A C 1
ATOM 726 O O . GLY A 1 96 ? 10.845 10.030 -11.704 1.00 77.81 96 GLY A O 1
ATOM 727 N N . MET A 1 97 ? 13.002 10.642 -11.70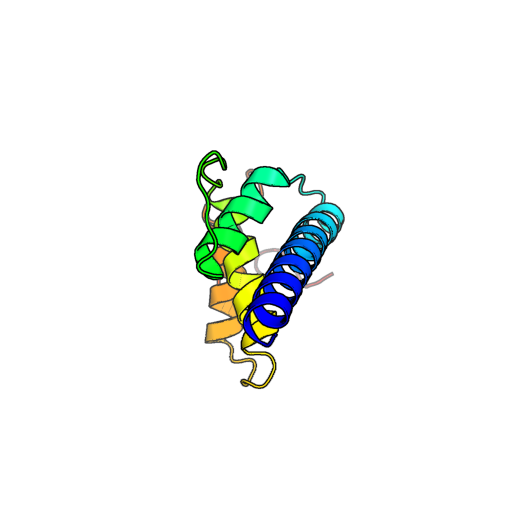4 1.00 83.81 97 MET A N 1
ATOM 728 C CA . MET A 1 97 ? 13.068 10.924 -13.148 1.00 83.81 97 MET A CA 1
ATOM 729 C C . MET A 1 97 ? 13.324 9.679 -14.010 1.00 83.81 97 MET A C 1
ATOM 731 O O . MET A 1 97 ? 13.185 9.741 -15.232 1.00 83.81 97 MET A O 1
ATOM 735 N N . ARG A 1 98 ? 13.704 8.549 -13.403 1.00 83.75 98 ARG A N 1
ATOM 736 C CA . ARG A 1 98 ? 14.032 7.327 -14.138 1.00 83.75 98 ARG A CA 1
ATOM 737 C C . ARG A 1 98 ? 12.767 6.517 -14.403 1.00 83.75 98 ARG A C 1
ATOM 739 O O . ARG A 1 98 ? 12.074 6.107 -13.472 1.00 83.75 98 ARG A O 1
ATOM 746 N N . ARG A 1 99 ? 12.492 6.256 -15.680 1.00 86.81 99 ARG A N 1
ATOM 747 C CA . ARG A 1 99 ? 11.473 5.290 -16.103 1.00 86.81 99 ARG A CA 1
ATOM 748 C C . ARG A 1 99 ? 11.917 3.876 -15.740 1.00 86.81 99 ARG A C 1
ATOM 750 O O . ARG A 1 99 ? 13.096 3.564 -15.845 1.00 86.81 99 ARG A O 1
ATOM 757 N N . ILE A 1 100 ? 10.969 3.044 -15.327 1.00 89.00 100 ILE A N 1
ATOM 758 C CA . ILE A 1 100 ? 11.197 1.619 -15.071 1.00 89.00 100 ILE A CA 1
ATOM 759 C C . ILE A 1 100 ? 10.077 0.802 -15.719 1.00 89.00 100 ILE A C 1
ATOM 761 O O . ILE A 1 100 ? 8.986 1.325 -15.959 1.00 89.00 100 ILE A O 1
ATOM 765 N N . ALA A 1 101 ? 10.330 -0.482 -15.970 1.00 91.81 101 ALA A N 1
ATOM 766 C CA . ALA A 1 101 ? 9.290 -1.425 -16.362 1.00 91.81 101 ALA A CA 1
ATOM 767 C C . ALA A 1 101 ? 8.338 -1.658 -15.175 1.00 91.81 101 ALA A C 1
ATOM 769 O O . ALA A 1 101 ? 8.667 -2.358 -14.221 1.00 91.81 101 ALA A O 1
ATOM 770 N N . VAL A 1 102 ? 7.164 -1.024 -15.204 1.00 94.00 102 VAL A N 1
ATOM 771 C CA . VAL A 1 102 ? 6.168 -1.133 -14.132 1.00 94.00 102 VAL A CA 1
ATOM 772 C C . VAL A 1 102 ? 5.194 -2.271 -14.416 1.00 94.00 102 VAL A C 1
ATOM 774 O O . VAL A 1 102 ? 4.582 -2.306 -15.478 1.00 94.00 102 VAL A O 1
ATOM 777 N N . GLY A 1 103 ? 5.025 -3.179 -13.449 1.00 95.56 103 GLY A N 1
ATOM 778 C CA . GLY A 1 103 ? 4.081 -4.294 -13.569 1.00 95.56 103 GLY A CA 1
ATOM 779 C C . GLY A 1 103 ? 4.525 -5.333 -14.598 1.00 95.56 103 GLY A C 1
ATOM 780 O O . GLY A 1 103 ? 3.695 -5.976 -15.232 1.00 95.56 103 GLY A O 1
ATOM 781 N N . ALA A 1 104 ? 5.834 -5.464 -14.792 1.00 95.12 104 ALA A N 1
ATOM 782 C CA . ALA A 1 104 ? 6.439 -6.398 -15.723 1.00 95.12 104 ALA A CA 1
ATOM 783 C C . ALA A 1 104 ? 7.790 -6.866 -15.178 1.00 95.12 104 ALA A C 1
ATOM 785 O O . ALA A 1 104 ? 8.371 -6.243 -14.287 1.00 95.12 104 ALA A O 1
ATOM 786 N N . TRP A 1 105 ? 8.302 -7.965 -15.726 1.00 92.81 105 TRP A N 1
ATOM 787 C CA . TRP A 1 105 ? 9.666 -8.388 -15.438 1.00 92.81 105 TRP A CA 1
ATOM 788 C C . TRP A 1 105 ? 10.673 -7.398 -16.013 1.00 92.81 105 TRP A C 1
ATOM 790 O O . TRP A 1 105 ? 10.467 -6.842 -17.094 1.00 92.81 105 TRP A O 1
ATOM 800 N N . ARG A 1 106 ? 11.785 -7.222 -15.298 1.00 89.69 106 ARG A N 1
ATOM 801 C CA . ARG A 1 106 ? 12.934 -6.480 -15.809 1.00 89.69 106 ARG A CA 1
ATOM 802 C C . ARG A 1 106 ? 13.462 -7.166 -17.071 1.00 89.69 106 ARG A C 1
ATOM 804 O O . ARG A 1 106 ? 13.546 -8.392 -17.118 1.00 89.69 106 ARG A O 1
ATOM 811 N N . THR A 1 107 ? 13.834 -6.371 -18.061 1.00 87.69 107 THR A N 1
ATOM 812 C CA . THR A 1 107 ? 14.584 -6.816 -19.238 1.00 87.69 107 THR A CA 1
ATOM 813 C C . THR A 1 107 ? 16.075 -6.537 -19.027 1.00 87.69 107 THR A C 1
ATOM 815 O O . THR A 1 107 ? 16.463 -5.815 -18.107 1.00 87.69 107 THR A O 1
ATOM 818 N N . ASP A 1 108 ? 16.927 -7.089 -19.886 1.00 85.88 108 ASP A N 1
ATOM 819 C CA . ASP A 1 108 ? 18.370 -6.811 -19.857 1.00 85.88 108 ASP A CA 1
ATOM 820 C C . ASP A 1 108 ? 18.750 -5.532 -20.627 1.00 85.88 108 ASP A C 1
ATOM 822 O O . ASP A 1 108 ? 19.928 -5.287 -20.879 1.00 85.88 108 ASP A O 1
ATOM 826 N N . GLU A 1 109 ? 17.768 -4.695 -20.989 1.00 82.44 109 GLU A N 1
ATOM 827 C CA . GLU A 1 109 ? 17.994 -3.417 -21.684 1.00 82.44 109 GLU A CA 1
ATOM 828 C C . GLU A 1 109 ? 18.876 -2.464 -20.862 1.00 82.44 109 GLU A C 1
ATOM 830 O O . GLU A 1 109 ? 19.717 -1.766 -21.424 1.00 82.44 109 GLU A O 1
ATOM 835 N N . ASP A 1 110 ? 18.757 -2.514 -19.533 1.00 77.94 110 ASP A N 1
ATOM 836 C CA . ASP A 1 110 ? 19.568 -1.731 -18.591 1.00 77.94 110 ASP A CA 1
ATOM 837 C C . ASP A 1 110 ? 20.818 -2.497 -18.092 1.00 77.94 110 ASP A C 1
ATOM 839 O O . ASP A 1 110 ? 21.386 -2.166 -17.049 1.00 77.94 110 ASP A O 1
ATOM 843 N N . GLY A 1 111 ? 21.246 -3.548 -18.805 1.00 82.50 111 GLY A N 1
ATOM 844 C CA . GLY A 1 111 ? 22.323 -4.461 -18.392 1.00 82.50 111 GLY A CA 1
ATOM 845 C C . GLY A 1 111 ? 21.831 -5.581 -17.465 1.00 82.50 111 GLY A C 1
ATOM 846 O O . GLY A 1 111 ? 20.664 -5.564 -17.088 1.00 82.50 111 GLY A O 1
ATOM 847 N N . PRO A 1 112 ? 22.664 -6.575 -17.091 1.00 82.81 112 PRO A N 1
ATOM 848 C CA . PRO A 1 112 ? 22.256 -7.717 -16.259 1.00 82.81 112 PRO A CA 1
ATOM 849 C C . PRO A 1 112 ? 21.875 -7.306 -14.827 1.00 82.81 112 PRO A C 1
ATOM 851 O O . PRO A 1 112 ? 22.256 -6.235 -14.358 1.00 82.81 112 PRO A O 1
ATOM 854 N N . MET A 1 113 ? 21.118 -8.162 -14.129 1.00 80.50 113 MET A N 1
ATOM 855 C CA . MET A 1 113 ? 20.809 -7.963 -12.708 1.00 80.50 113 MET A CA 1
ATOM 856 C C . MET A 1 113 ? 22.130 -7.970 -11.928 1.00 80.50 113 MET A C 1
ATOM 858 O O . MET A 1 113 ? 22.951 -8.867 -12.134 1.00 80.50 113 MET A O 1
ATOM 862 N N . GLN A 1 114 ? 22.339 -6.965 -11.080 1.00 67.50 114 GLN A N 1
ATOM 863 C CA . GLN A 1 114 ? 23.498 -6.862 -10.192 1.00 67.50 114 GLN A CA 1
ATOM 864 C C . GLN A 1 114 ? 23.053 -6.974 -8.741 1.00 67.50 114 GLN A C 1
ATOM 866 O O . GLN A 1 114 ? 21.955 -6.452 -8.438 1.00 67.50 114 GLN A O 1
#

Secondary structure (DSSP, 8-state):
-HHHHHHHHHHHHHHHHHHHHHHHHHHTT----HHHHHHHHHHHHT---TTPPPPPHHHHHHHHHHHHHHHTTTS---HHHHHHHHHHH-TTSEETTEE--TTSPPPGGG-S--

Sequence (114 aa):
MEALGFQLRSEASLSMLTEDVVKTSAIEGEKLASDEVRSSIARRLGLDVAGLPSPGRQVEGVVEMMLDATRNHALPLTRERLFSWHAALFPTGGHGMRRIAVGAWRTDEDGPMQ